Protein AF-A0A534Q3X8-F1 (afdb_monomer_lite)

Radius of gyration: 27.79 Å; chains: 1; bounding box: 67×91×65 Å

Structure (mmCIF, N/CA/C/O backbone):
data_AF-A0A534Q3X8-F1
#
_entry.id   AF-A0A534Q3X8-F1
#
loop_
_atom_site.group_PDB
_atom_site.id
_atom_site.type_symbol
_atom_site.label_atom_id
_atom_site.label_alt_id
_atom_site.label_comp_id
_atom_site.label_asym_id
_atom_site.label_entity_id
_atom_site.label_seq_id
_atom_site.pdbx_PDB_ins_code
_atom_site.Cartn_x
_atom_site.Cartn_y
_atom_site.Cartn_z
_atom_site.occupancy
_atom_site.B_iso_or_equiv
_atom_site.auth_seq_id
_atom_site.auth_comp_id
_atom_site.auth_asym_id
_atom_site.auth_atom_id
_atom_site.pdbx_PDB_model_num
ATOM 1 N N . MET A 1 1 ? -53.912 -74.582 11.951 1.00 34.44 1 MET A N 1
ATOM 2 C CA . MET A 1 1 ? -53.068 -75.741 12.321 1.00 34.44 1 MET A CA 1
ATOM 3 C C . MET A 1 1 ? -51.617 -75.301 12.161 1.00 34.44 1 MET A C 1
ATOM 5 O O . MET A 1 1 ? -51.350 -74.606 11.191 1.00 34.44 1 MET A O 1
ATOM 9 N N . PRO A 1 2 ? -50.758 -75.548 13.157 1.00 53.41 2 PRO A N 1
ATOM 10 C CA . PRO A 1 2 ? -50.438 -74.555 14.197 1.00 53.41 2 PRO A CA 1
ATOM 11 C C . PRO A 1 2 ? -48.903 -74.306 14.265 1.00 53.41 2 PRO A C 1
ATOM 13 O O . PRO A 1 2 ? -48.172 -74.924 13.507 1.00 53.41 2 PRO A O 1
ATOM 16 N N . GLN A 1 3 ? -48.316 -73.362 15.008 1.00 44.19 3 GLN A N 1
ATOM 17 C CA . GLN A 1 3 ? -48.180 -73.267 16.473 1.00 44.19 3 GLN A CA 1
ATOM 18 C C . GLN A 1 3 ? -47.405 -71.957 16.779 1.00 44.19 3 GLN A C 1
ATOM 20 O O . GLN A 1 3 ? -46.423 -71.671 16.105 1.00 44.19 3 GLN A O 1
ATOM 25 N N . THR A 1 4 ? -47.958 -70.997 17.531 1.00 41.94 4 THR A N 1
ATOM 26 C CA . THR A 1 4 ? -47.869 -70.786 19.000 1.00 41.94 4 THR A CA 1
ATOM 27 C C . THR A 1 4 ? -46.483 -70.417 19.543 1.00 41.94 4 THR A C 1
ATOM 29 O O . THR A 1 4 ? -45.554 -71.211 19.469 1.00 41.94 4 THR A O 1
ATOM 32 N N . GLY A 1 5 ? -46.405 -69.254 20.204 1.00 40.09 5 GLY A N 1
ATOM 33 C CA . GLY A 1 5 ? -45.311 -68.878 21.104 1.00 40.09 5 GLY A CA 1
ATOM 34 C C . GLY A 1 5 ? -45.341 -67.394 21.488 1.00 40.09 5 GLY A C 1
ATOM 35 O O . GLY A 1 5 ? -44.725 -66.574 20.820 1.00 40.09 5 GLY A O 1
ATOM 36 N N . ALA A 1 6 ? -46.066 -67.054 22.554 1.00 41.53 6 ALA A N 1
ATOM 37 C CA . ALA A 1 6 ? -45.999 -65.770 23.269 1.00 41.53 6 ALA A CA 1
ATOM 38 C C . ALA A 1 6 ? -45.383 -66.020 24.680 1.00 41.53 6 ALA A C 1
ATOM 40 O O . ALA A 1 6 ? -45.000 -67.155 24.956 1.00 41.53 6 ALA A O 1
ATOM 41 N N . PRO A 1 7 ? -45.398 -65.069 25.635 1.00 56.47 7 PRO A N 1
ATOM 42 C CA . PRO A 1 7 ? -44.514 -63.899 25.796 1.00 56.47 7 PRO A CA 1
ATOM 43 C C . PRO A 1 7 ? -43.874 -63.841 27.213 1.00 56.47 7 PRO A C 1
ATOM 45 O O . PRO A 1 7 ? -44.380 -64.494 28.108 1.00 56.47 7 PRO A O 1
ATOM 48 N N . HIS A 1 8 ? -42.857 -63.003 27.477 1.00 40.88 8 HIS A N 1
ATOM 49 C CA . HIS A 1 8 ? -42.485 -62.554 28.846 1.00 40.88 8 HIS A CA 1
ATOM 50 C C . HIS A 1 8 ? -41.681 -61.228 28.773 1.00 40.88 8 HIS A C 1
ATOM 52 O O . HIS A 1 8 ? -40.659 -61.179 28.099 1.00 40.88 8 HIS A O 1
ATOM 58 N N . SER A 1 9 ? -42.232 -60.069 29.187 1.00 39.72 9 SER A N 1
ATOM 59 C CA . SER A 1 9 ? -42.061 -59.378 30.500 1.00 39.72 9 SER A CA 1
ATOM 60 C C . SER A 1 9 ? -40.585 -59.205 30.910 1.00 39.72 9 SER A C 1
ATOM 62 O O . SER A 1 9 ? -39.923 -60.203 31.146 1.00 39.72 9 SER A O 1
ATOM 64 N N . GLY A 1 10 ? -39.976 -58.016 30.995 1.00 38.34 10 GLY A N 1
ATOM 65 C CA . GLY A 1 10 ? -40.318 -56.801 31.754 1.00 38.34 10 GLY A CA 1
ATOM 66 C C . GLY A 1 10 ? -39.062 -55.890 31.869 1.00 38.34 10 GLY A C 1
ATOM 67 O O . GLY A 1 10 ? -38.029 -56.228 31.294 1.00 38.34 10 GLY A O 1
ATOM 68 N N . PRO A 1 11 ? -39.125 -54.728 32.551 1.00 42.78 11 PRO A N 1
ATOM 69 C CA . PRO A 1 11 ? -38.310 -53.549 32.237 1.00 42.78 11 PRO A CA 1
ATOM 70 C C . PRO A 1 11 ? -36.999 -53.440 33.036 1.00 42.78 11 PRO A C 1
ATOM 72 O O . PRO A 1 11 ? -36.962 -53.700 34.235 1.00 42.78 11 PRO A O 1
ATOM 75 N N . GLY A 1 12 ? -35.939 -52.959 32.381 1.00 36.00 12 GLY A N 1
ATOM 76 C CA . GLY A 1 12 ? -34.666 -52.592 33.006 1.00 36.00 12 GLY A CA 1
ATOM 77 C C . GLY A 1 12 ? -34.363 -51.112 32.800 1.00 36.00 12 GLY A C 1
ATOM 78 O O . GLY A 1 12 ? -33.784 -50.725 31.790 1.00 36.00 12 GLY A O 1
ATOM 79 N N . SER A 1 13 ? -34.767 -50.287 33.764 1.00 38.44 13 SER A N 1
ATOM 80 C CA . SER A 1 13 ? -34.278 -48.919 33.932 1.00 38.44 13 SER A CA 1
ATOM 81 C C . SER A 1 13 ? -32.864 -48.964 34.508 1.00 38.44 13 SER A C 1
ATOM 83 O O . SER A 1 13 ? -32.668 -49.498 35.597 1.00 38.44 13 SER A O 1
ATOM 85 N N . SER A 1 14 ? -31.892 -48.359 33.829 1.00 40.28 14 SER A N 1
ATOM 86 C CA . SER A 1 14 ? -30.684 -47.863 34.489 1.00 40.28 14 SER A CA 1
ATOM 87 C C . SER A 1 14 ? -30.121 -46.675 33.722 1.00 40.28 14 SER A C 1
ATOM 89 O O . SER A 1 14 ? -29.563 -46.800 32.633 1.00 40.28 14 SER A O 1
ATOM 91 N N . ALA A 1 15 ? -30.323 -45.501 34.309 1.00 39.41 15 ALA A N 1
ATOM 92 C CA . ALA A 1 15 ? -29.642 -44.276 33.957 1.00 39.41 15 ALA A CA 1
ATOM 93 C C . ALA A 1 15 ? -28.165 -44.377 34.360 1.00 39.41 15 ALA A C 1
ATOM 95 O O . ALA A 1 15 ? -27.861 -44.653 35.519 1.00 39.41 15 ALA A O 1
ATOM 96 N N . ALA A 1 16 ? -27.249 -44.062 33.446 1.00 37.03 16 ALA A N 1
ATOM 97 C CA . ALA A 1 16 ? -25.877 -43.734 33.813 1.00 37.03 16 ALA A CA 1
ATOM 98 C C . ALA A 1 16 ? -25.224 -42.800 32.780 1.00 37.03 16 ALA A C 1
ATOM 100 O O . ALA A 1 16 ? -24.765 -43.226 31.729 1.00 37.03 16 ALA A O 1
ATOM 101 N N . ARG A 1 17 ? -25.193 -41.512 33.148 1.00 34.75 17 ARG A N 1
ATOM 102 C CA . ARG A 1 17 ? -24.059 -40.571 33.040 1.00 34.75 17 ARG A CA 1
ATOM 103 C C . ARG A 1 17 ? -23.327 -40.443 31.687 1.00 34.75 17 ARG A C 1
ATOM 105 O O . ARG A 1 17 ? -22.454 -41.232 31.357 1.00 34.75 17 ARG A O 1
ATOM 112 N N . SER A 1 18 ? -23.533 -39.301 31.021 1.00 39.53 18 SER A N 1
ATOM 113 C CA . SER A 1 18 ? -22.460 -38.570 30.305 1.00 39.53 18 SER A CA 1
ATOM 114 C C . SER A 1 18 ? -21.366 -38.150 31.313 1.00 39.53 18 SER A C 1
ATOM 116 O O . SER A 1 18 ? -21.733 -37.942 32.477 1.00 39.53 18 SER A O 1
ATOM 118 N N . PRO A 1 19 ? -20.062 -38.000 30.960 1.00 42.84 19 PRO A N 1
ATOM 119 C CA . PRO A 1 19 ? -19.543 -36.970 30.023 1.00 42.84 19 PRO A CA 1
ATOM 120 C C . PRO A 1 19 ? -18.190 -37.389 29.348 1.00 42.84 19 PRO A C 1
ATOM 122 O O . PRO A 1 19 ? -17.874 -38.575 29.365 1.00 42.84 19 PRO A O 1
ATOM 125 N N . PRO A 1 20 ? -17.296 -36.491 28.868 1.00 42.81 20 PRO A N 1
ATOM 126 C CA . PRO A 1 20 ? -17.453 -35.218 28.156 1.00 42.81 20 PRO A CA 1
ATOM 127 C C . PRO A 1 20 ? -16.790 -35.222 26.752 1.00 42.81 20 PRO A C 1
ATOM 129 O O . PRO A 1 20 ? -15.905 -36.012 26.450 1.00 42.81 20 PRO A O 1
ATOM 132 N N . GLY A 1 21 ? -17.194 -34.246 25.933 1.00 37.47 21 GLY A N 1
ATOM 133 C CA . GLY A 1 21 ? -16.372 -33.494 24.973 1.00 37.47 21 GLY A CA 1
ATOM 134 C C . GLY A 1 21 ? -15.238 -34.193 24.215 1.00 37.47 21 GLY A C 1
ATOM 135 O O . GLY A 1 21 ? -14.110 -34.256 24.690 1.00 37.47 21 GLY A O 1
ATOM 136 N N . SER A 1 22 ? -15.480 -34.487 22.937 1.00 34.06 22 SER A N 1
ATOM 137 C CA . SER A 1 22 ? -14.431 -34.417 21.919 1.00 34.06 22 SER A CA 1
ATOM 138 C C . SER A 1 22 ? -14.666 -33.176 21.060 1.00 34.06 22 SER A C 1
ATOM 140 O O . SER A 1 22 ? -15.214 -33.237 19.959 1.00 34.06 22 SER A O 1
ATOM 142 N N . THR A 1 23 ? -14.253 -32.021 21.576 1.00 37.38 23 THR A N 1
ATOM 143 C CA . THR A 1 23 ? -13.804 -30.920 20.727 1.00 37.38 23 THR A CA 1
ATOM 144 C C . THR A 1 23 ? -12.624 -31.451 19.923 1.00 37.38 23 THR A C 1
ATOM 146 O O . THR A 1 23 ? -11.483 -31.444 20.379 1.00 37.38 23 THR A O 1
ATOM 149 N N . THR A 1 24 ? -12.884 -31.958 18.718 1.00 37.75 24 THR A N 1
ATOM 150 C CA . THR A 1 24 ? -11.817 -32.135 17.738 1.00 37.75 24 THR A CA 1
ATOM 151 C C . THR A 1 24 ? -11.359 -30.739 17.365 1.00 37.75 24 THR A C 1
ATOM 153 O O . THR A 1 24 ? -11.971 -30.054 16.541 1.00 37.75 24 THR A O 1
ATOM 156 N N . SER A 1 25 ? -10.316 -30.305 18.067 1.00 36.59 25 SER A N 1
ATOM 157 C CA . SER A 1 25 ? -9.524 -29.143 17.736 1.00 36.59 25 SER A CA 1
ATOM 158 C C . SER A 1 25 ? -9.239 -29.201 16.242 1.00 36.59 25 SER A C 1
ATOM 160 O O . SER A 1 25 ? -8.703 -30.175 15.706 1.00 36.59 25 SER A O 1
ATOM 162 N N . ARG A 1 26 ? -9.665 -28.157 15.531 1.00 38.91 26 ARG A N 1
ATOM 163 C CA . ARG A 1 26 ? -9.202 -27.917 14.174 1.00 38.91 26 ARG A CA 1
ATOM 164 C C . ARG A 1 26 ? -7.714 -27.646 14.326 1.00 38.91 26 ARG A C 1
ATOM 166 O O . ARG A 1 26 ? -7.320 -26.543 14.684 1.00 38.91 26 ARG A O 1
ATOM 173 N N . SER A 1 27 ? -6.923 -28.706 14.179 1.00 39.84 27 SER A N 1
ATOM 174 C CA . SER A 1 27 ? -5.470 -28.670 14.214 1.00 39.84 27 SER A CA 1
ATOM 175 C C . SER A 1 27 ? -5.025 -27.524 13.314 1.00 39.84 27 SER A C 1
ATOM 177 O O . SER A 1 27 ? -5.229 -27.545 12.095 1.00 39.84 27 SER A O 1
ATOM 179 N N . SER A 1 28 ? -4.512 -26.475 13.949 1.00 43.34 28 SER A N 1
ATOM 180 C CA . SER A 1 28 ? -3.836 -25.370 13.303 1.00 43.34 28 SER A CA 1
ATOM 181 C C . SER A 1 28 ? -2.662 -25.976 12.550 1.00 43.34 28 SER A C 1
ATOM 183 O O . SER A 1 28 ? -1.635 -26.324 13.127 1.00 43.34 28 SER A O 1
ATOM 185 N N . LYS A 1 29 ? -2.828 -26.174 11.238 1.00 44.72 29 LYS A N 1
ATOM 186 C CA . LYS A 1 29 ? -1.702 -26.510 10.368 1.00 44.72 29 LYS A CA 1
ATOM 187 C C . LYS A 1 29 ? -0.659 -25.421 10.579 1.00 44.72 29 LYS A C 1
ATOM 189 O O . LYS A 1 29 ? -0.892 -24.271 10.210 1.00 44.72 29 LYS A O 1
ATOM 194 N N . ALA A 1 30 ? 0.448 -25.806 11.208 1.00 45.25 30 ALA A N 1
ATOM 195 C CA . ALA A 1 30 ? 1.566 -24.934 11.497 1.00 45.25 30 ALA A CA 1
ATOM 196 C C . ALA A 1 30 ? 1.940 -24.132 10.244 1.00 45.25 30 ALA A C 1
ATOM 198 O O . ALA A 1 30 ? 2.072 -24.666 9.136 1.00 45.25 30 ALA A O 1
ATOM 199 N N . CYS A 1 31 ? 2.044 -22.826 10.444 1.00 48.19 31 CYS A N 1
ATOM 200 C CA . CYS A 1 31 ? 2.367 -21.850 9.426 1.00 48.19 31 CYS A CA 1
ATOM 201 C C . CYS A 1 31 ? 3.726 -22.179 8.806 1.00 48.19 31 CYS A C 1
ATOM 203 O O . CYS A 1 31 ? 4.742 -22.161 9.492 1.00 48.19 31 CYS A O 1
ATOM 205 N N . ARG A 1 32 ? 3.763 -22.490 7.506 1.00 48.22 32 ARG A N 1
ATOM 206 C CA . ARG A 1 32 ? 5.011 -22.862 6.815 1.00 48.22 32 ARG A CA 1
ATOM 207 C C . ARG A 1 32 ? 5.966 -21.675 6.586 1.00 48.22 32 ARG A C 1
ATOM 209 O O . ARG A 1 32 ? 7.124 -21.899 6.261 1.00 48.22 32 ARG A O 1
ATOM 216 N N . SER A 1 33 ? 5.508 -20.427 6.761 1.00 50.12 33 SER A N 1
ATOM 217 C CA . SER A 1 33 ? 6.345 -19.219 6.902 1.00 50.12 33 SER A CA 1
ATOM 218 C C . SER A 1 33 ? 5.534 -18.037 7.462 1.00 50.12 33 SER A C 1
ATOM 220 O O . SER A 1 33 ? 4.327 -17.970 7.224 1.00 50.12 33 SER A O 1
ATOM 222 N N . ALA A 1 34 ? 6.191 -17.070 8.119 1.00 50.16 34 ALA A N 1
ATOM 223 C CA . ALA A 1 34 ? 5.565 -15.866 8.701 1.00 50.16 34 ALA A CA 1
ATOM 224 C C . ALA A 1 34 ? 4.687 -15.075 7.704 1.00 50.16 34 ALA A C 1
ATOM 226 O O . ALA A 1 34 ? 3.593 -14.627 8.027 1.00 50.16 34 ALA A O 1
ATOM 227 N N . ARG A 1 35 ? 5.093 -14.991 6.425 1.00 53.78 35 ARG A N 1
ATOM 228 C CA . ARG A 1 35 ? 4.297 -14.333 5.362 1.00 53.78 35 ARG A CA 1
ATOM 229 C C . ARG A 1 35 ? 2.935 -14.990 5.118 1.00 53.78 35 ARG A C 1
ATOM 231 O O . ARG A 1 35 ? 2.021 -14.347 4.615 1.00 53.78 35 ARG A O 1
ATOM 238 N N . THR A 1 36 ? 2.808 -16.271 5.447 1.00 60.22 36 THR A N 1
ATOM 239 C CA . THR A 1 36 ? 1.567 -17.033 5.268 1.00 60.22 36 THR A CA 1
ATOM 240 C C . THR A 1 36 ? 0.602 -16.793 6.432 1.00 60.22 36 THR A C 1
ATOM 242 O O . THR A 1 36 ? -0.605 -16.897 6.242 1.00 60.22 36 THR A O 1
ATOM 245 N N . CYS A 1 37 ? 1.103 -16.427 7.617 1.00 65.06 37 CYS A N 1
ATOM 246 C CA . CYS A 1 37 ? 0.285 -16.316 8.824 1.00 65.06 37 CYS A CA 1
ATOM 247 C C . CYS A 1 37 ? -0.620 -15.099 8.817 1.00 65.06 37 CYS A C 1
ATOM 249 O O . CYS A 1 37 ? -1.825 -15.249 9.004 1.00 65.06 37 CYS A O 1
ATOM 251 N N . SER A 1 38 ? -0.085 -13.924 8.502 1.00 78.12 38 SER A N 1
ATOM 252 C CA . SER A 1 38 ? -0.891 -12.701 8.473 1.00 78.12 38 SER A CA 1
ATOM 253 C C . SER A 1 38 ? -1.960 -12.748 7.378 1.00 78.12 38 SER A C 1
ATOM 255 O O . SER A 1 38 ? -3.094 -12.351 7.620 1.00 78.12 38 SER A O 1
ATOM 257 N N . ARG A 1 39 ? -1.652 -13.311 6.197 1.00 83.62 39 ARG A N 1
ATOM 258 C CA . ARG A 1 39 ? -2.658 -13.509 5.136 1.00 83.62 39 ARG A CA 1
ATOM 259 C C . ARG A 1 39 ? -3.752 -14.479 5.577 1.00 83.62 39 ARG A C 1
ATOM 261 O O . ARG A 1 39 ? -4.928 -14.155 5.459 1.00 83.62 39 ARG A O 1
ATOM 268 N N . ASN A 1 40 ? -3.370 -15.645 6.100 1.00 85.56 40 ASN A N 1
ATOM 269 C CA . ASN A 1 40 ? -4.334 -16.635 6.575 1.00 85.56 40 ASN A CA 1
ATOM 270 C C . ASN A 1 40 ? -5.203 -16.075 7.713 1.00 85.56 40 ASN A C 1
ATOM 272 O O . ASN A 1 40 ? -6.379 -16.412 7.799 1.00 85.56 40 ASN A O 1
ATOM 276 N N . TRP A 1 41 ? -4.643 -15.217 8.573 1.00 92.31 41 TRP A N 1
ATOM 277 C CA . TRP A 1 41 ? -5.406 -14.518 9.602 1.00 92.31 41 TRP A CA 1
ATOM 278 C C . TRP A 1 41 ? -6.447 -13.582 8.980 1.00 92.31 41 TRP A C 1
ATOM 280 O O . TRP A 1 41 ? -7.615 -13.664 9.356 1.00 92.31 41 TRP A O 1
ATOM 290 N N . CYS A 1 42 ? -6.065 -12.765 7.989 1.00 91.00 42 CYS A N 1
ATOM 291 C CA . CYS A 1 42 ? -7.008 -11.896 7.281 1.00 91.00 42 CYS A CA 1
ATOM 292 C C . CYS A 1 42 ? -8.133 -12.700 6.613 1.00 91.00 42 CYS A C 1
ATOM 294 O O . CYS A 1 42 ? -9.300 -12.353 6.760 1.00 91.00 42 CYS A O 1
ATOM 296 N N . GLU A 1 43 ? -7.799 -13.799 5.931 1.00 89.12 43 GLU A N 1
ATOM 297 C CA . GLU A 1 43 ? -8.785 -14.696 5.312 1.00 89.12 43 GLU A CA 1
ATOM 298 C C . GLU A 1 43 ? -9.749 -15.287 6.352 1.00 89.12 43 GLU A C 1
ATOM 300 O O . GLU A 1 43 ? -10.960 -15.271 6.148 1.00 89.12 43 GLU A O 1
ATOM 305 N N . ALA A 1 44 ? -9.231 -15.763 7.490 1.00 92.19 44 ALA A N 1
ATOM 306 C CA . ALA A 1 44 ? -10.039 -16.362 8.552 1.00 92.19 44 ALA A CA 1
ATOM 307 C C . ALA A 1 44 ? -11.016 -15.373 9.211 1.00 92.19 44 ALA A C 1
ATOM 309 O O . ALA A 1 44 ? -12.069 -15.796 9.683 1.00 92.19 44 ALA A O 1
ATOM 310 N N . HIS A 1 45 ? -10.688 -14.079 9.218 1.00 92.88 45 HIS A N 1
ATOM 311 C CA . HIS A 1 45 ? -11.508 -13.017 9.813 1.00 92.88 45 HIS A CA 1
ATOM 312 C C . HIS A 1 45 ? -12.231 -12.165 8.759 1.00 92.88 45 HIS A C 1
ATOM 314 O O . HIS A 1 45 ? -12.768 -11.111 9.079 1.00 92.88 45 HIS A O 1
ATOM 320 N N . SER A 1 46 ? -12.250 -12.600 7.492 1.00 91.88 46 SER A N 1
ATOM 321 C CA . SER A 1 46 ? -12.868 -11.865 6.376 1.00 91.88 46 SER A CA 1
ATOM 322 C C . SER A 1 46 ? -12.379 -10.415 6.227 1.00 91.88 46 SER A C 1
ATOM 324 O O . SER A 1 46 ? -13.110 -9.549 5.749 1.00 91.88 46 SER A O 1
ATOM 326 N N . VAL A 1 47 ? -11.126 -10.144 6.603 1.00 92.50 47 VAL A N 1
ATOM 327 C CA . VAL A 1 47 ? -10.488 -8.833 6.444 1.00 92.50 47 VAL A CA 1
ATOM 328 C C . VAL A 1 47 ? -9.948 -8.721 5.014 1.00 92.50 47 VAL A C 1
ATOM 330 O O . VAL A 1 47 ? -9.065 -9.501 4.637 1.00 92.50 47 VAL A O 1
ATOM 333 N N . PRO A 1 48 ? -10.423 -7.761 4.195 1.00 92.56 48 PRO A N 1
ATOM 334 C CA . PRO A 1 48 ? -9.911 -7.581 2.843 1.00 92.56 48 PRO A CA 1
ATOM 335 C C . PRO A 1 48 ? -8.411 -7.275 2.852 1.00 92.56 48 PRO A C 1
ATOM 337 O O . PRO A 1 48 ? -7.952 -6.335 3.498 1.00 92.56 48 PRO A O 1
ATOM 340 N N . PHE A 1 49 ? -7.647 -8.055 2.090 1.00 91.81 49 PHE A N 1
ATOM 341 C CA . PHE A 1 49 ? -6.198 -7.920 1.982 1.00 91.81 49 PHE A CA 1
ATOM 342 C C . PHE A 1 49 ? -5.779 -7.705 0.525 1.00 91.81 49 PHE A C 1
ATOM 344 O O . PHE A 1 49 ? -6.251 -8.393 -0.384 1.00 91.81 49 PHE A O 1
ATOM 351 N N . ARG A 1 50 ? -4.860 -6.759 0.300 1.00 94.69 50 ARG A N 1
ATOM 352 C CA . ARG A 1 50 ? -4.292 -6.463 -1.018 1.00 94.69 50 ARG A CA 1
ATOM 353 C C . ARG A 1 50 ? -2.834 -6.033 -0.904 1.00 94.69 50 ARG A C 1
ATOM 355 O O . ARG A 1 50 ? -2.493 -5.207 -0.064 1.00 94.69 50 ARG A O 1
ATOM 362 N N . ILE A 1 51 ? -1.997 -6.529 -1.811 1.00 96.81 51 ILE A N 1
ATOM 363 C CA . ILE A 1 51 ? -0.614 -6.071 -1.970 1.00 96.81 51 ILE A CA 1
ATOM 364 C C . ILE A 1 51 ? -0.577 -4.855 -2.896 1.00 96.81 51 ILE A C 1
ATOM 366 O O . ILE A 1 51 ? -1.058 -4.910 -4.024 1.00 96.81 51 ILE A O 1
ATOM 370 N N . LEU A 1 52 ? 0.040 -3.765 -2.451 1.00 97.69 52 LEU A N 1
ATOM 371 C CA . LEU A 1 52 ? 0.372 -2.631 -3.312 1.00 97.69 52 LEU A CA 1
ATOM 372 C C . LEU A 1 52 ? 1.874 -2.680 -3.596 1.00 97.69 52 LEU A C 1
ATOM 374 O O . LEU A 1 52 ? 2.667 -2.658 -2.658 1.00 97.69 52 LEU A O 1
ATOM 378 N N . SER A 1 53 ? 2.283 -2.763 -4.862 1.00 96.69 53 SER A N 1
ATOM 379 C CA . SER A 1 53 ? 3.694 -2.936 -5.237 1.00 96.69 53 SER A CA 1
ATOM 380 C C . SER A 1 53 ? 4.132 -1.966 -6.326 1.00 96.69 53 SER A C 1
ATOM 382 O O . SER A 1 53 ? 3.501 -1.890 -7.372 1.00 96.69 53 SER A O 1
ATOM 384 N N . ASP A 1 54 ? 5.262 -1.288 -6.132 1.00 95.31 54 ASP A N 1
ATOM 385 C CA . ASP A 1 54 ? 5.846 -0.437 -7.184 1.00 95.31 54 ASP A CA 1
ATOM 386 C C . ASP A 1 54 ? 6.570 -1.264 -8.259 1.00 95.31 54 ASP A C 1
ATOM 388 O O . ASP A 1 54 ? 7.033 -0.730 -9.266 1.00 95.31 54 ASP A O 1
ATOM 392 N N . GLY A 1 55 ? 6.670 -2.581 -8.053 1.00 95.44 55 GLY A N 1
ATOM 393 C CA . GLY A 1 55 ? 7.143 -3.521 -9.056 1.00 95.44 55 GLY A CA 1
ATOM 394 C C . GLY A 1 55 ? 6.100 -3.786 -10.142 1.00 95.44 55 GLY A C 1
ATOM 395 O O . GLY A 1 55 ? 5.109 -3.069 -10.287 1.00 95.44 55 GLY A O 1
ATOM 396 N N . PHE A 1 56 ? 6.328 -4.850 -10.906 1.00 97.50 56 PHE A N 1
ATOM 397 C CA . PHE A 1 56 ? 5.474 -5.230 -12.025 1.00 97.50 56 PHE A CA 1
ATOM 398 C C . PHE A 1 56 ? 4.600 -6.437 -11.694 1.00 97.50 56 PHE A C 1
ATOM 400 O O . PHE A 1 56 ? 5.039 -7.358 -11.003 1.00 97.50 56 PHE A O 1
ATOM 407 N N . ASP A 1 57 ? 3.394 -6.452 -12.249 1.00 97.38 57 ASP A N 1
ATOM 408 C CA . ASP A 1 57 ? 2.432 -7.553 -12.147 1.00 97.38 57 ASP A CA 1
ATOM 409 C C . ASP A 1 57 ? 3.032 -8.909 -12.528 1.00 97.38 57 ASP A C 1
ATOM 411 O O . ASP A 1 57 ? 2.860 -9.881 -11.798 1.00 97.38 57 ASP A O 1
ATOM 415 N N . TRP A 1 58 ? 3.863 -8.944 -13.572 1.00 95.50 58 TRP A N 1
ATOM 416 C CA . TRP A 1 58 ? 4.597 -10.142 -13.983 1.00 95.50 58 TRP A CA 1
ATOM 417 C C . TRP A 1 58 ? 5.361 -10.811 -12.823 1.00 95.50 58 TRP A C 1
ATOM 419 O O . TRP A 1 58 ? 5.333 -12.036 -12.684 1.00 95.50 58 TRP A O 1
ATOM 429 N N . ASN A 1 59 ? 5.995 -10.025 -11.940 1.00 95.69 59 ASN A N 1
ATOM 430 C CA . ASN A 1 59 ? 6.705 -10.560 -10.772 1.00 95.69 59 ASN A CA 1
ATOM 431 C C . ASN A 1 59 ? 5.730 -11.168 -9.754 1.00 95.69 59 ASN A C 1
ATOM 433 O O . ASN A 1 59 ? 6.009 -12.217 -9.177 1.00 95.69 59 ASN A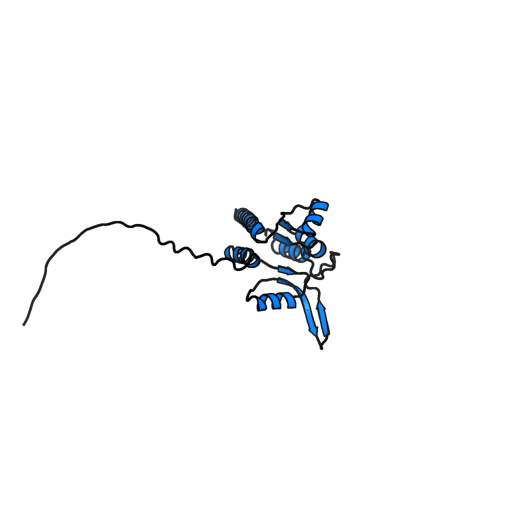 O 1
ATOM 437 N N . LEU A 1 60 ? 4.595 -10.508 -9.518 1.00 96.56 60 LEU A N 1
ATOM 438 C CA . LEU A 1 60 ? 3.592 -10.933 -8.541 1.00 96.56 60 LEU A CA 1
ATOM 439 C C . LEU A 1 60 ? 2.870 -12.201 -9.006 1.00 96.56 60 LEU A C 1
ATOM 441 O O . LEU A 1 60 ? 2.715 -13.136 -8.223 1.00 96.56 60 LEU A O 1
ATOM 445 N N . ASP A 1 61 ? 2.515 -12.281 -10.286 1.00 96.50 61 ASP A N 1
ATOM 446 C CA . ASP A 1 61 ? 1.929 -13.476 -10.898 1.00 96.50 61 ASP A CA 1
ATOM 447 C C . ASP A 1 61 ? 2.901 -14.658 -10.853 1.00 96.50 61 ASP A C 1
ATOM 449 O O . ASP A 1 61 ? 2.523 -15.790 -10.520 1.00 96.50 61 ASP A O 1
ATOM 453 N N . ARG A 1 62 ? 4.190 -14.398 -11.111 1.00 95.62 62 ARG A N 1
ATOM 454 C CA . ARG A 1 62 ? 5.230 -15.419 -10.991 1.00 95.62 62 ARG A CA 1
ATOM 455 C C . ARG A 1 62 ? 5.390 -15.895 -9.548 1.00 95.62 62 ARG A C 1
ATOM 457 O O . ARG A 1 62 ? 5.483 -17.102 -9.333 1.00 95.62 62 ARG A O 1
ATOM 464 N N . LEU A 1 63 ? 5.387 -14.990 -8.566 1.00 95.19 63 LEU A N 1
ATOM 465 C CA . LEU A 1 63 ? 5.454 -15.341 -7.143 1.00 95.19 63 LEU A CA 1
ATOM 466 C C . LEU A 1 63 ? 4.247 -16.174 -6.700 1.00 95.19 63 LEU A C 1
ATOM 468 O O . LEU A 1 63 ? 4.434 -17.170 -6.002 1.00 95.19 63 LEU A O 1
ATOM 472 N N . GLN A 1 64 ? 3.036 -15.812 -7.126 1.00 94.75 64 GLN A N 1
ATOM 473 C CA . GLN A 1 64 ? 1.825 -16.596 -6.869 1.00 94.75 64 GLN A CA 1
ATOM 474 C C . GLN A 1 64 ? 1.957 -18.018 -7.425 1.00 94.75 64 GLN A C 1
ATOM 476 O O . GLN A 1 64 ? 1.783 -18.989 -6.688 1.00 94.75 64 GLN A O 1
ATOM 481 N N . SER A 1 65 ? 2.377 -18.138 -8.689 1.00 96.44 65 SER A N 1
ATOM 482 C CA . SER A 1 65 ? 2.550 -19.425 -9.375 1.00 96.44 65 SER A CA 1
ATOM 483 C C . SER A 1 65 ? 3.607 -20.311 -8.712 1.00 96.44 65 SER A C 1
ATOM 485 O O . SER A 1 65 ? 3.372 -21.494 -8.490 1.00 96.44 65 SER A O 1
ATOM 487 N N . LEU A 1 66 ? 4.769 -19.744 -8.366 1.00 95.94 66 LEU A N 1
ATOM 488 C CA . LEU A 1 66 ? 5.875 -20.482 -7.746 1.00 95.94 66 LEU A CA 1
ATOM 489 C C . LEU A 1 66 ? 5.529 -21.022 -6.357 1.00 95.94 66 LEU A C 1
ATOM 491 O O . LEU A 1 66 ? 6.060 -22.052 -5.955 1.00 95.94 66 LEU A O 1
ATOM 495 N N . ASN A 1 67 ? 4.670 -20.318 -5.619 1.00 92.69 67 ASN A N 1
ATOM 496 C CA . ASN A 1 67 ? 4.344 -20.661 -4.237 1.00 92.69 67 ASN A CA 1
ATOM 497 C C . ASN A 1 67 ? 2.970 -21.336 -4.091 1.00 92.69 67 ASN A C 1
ATOM 499 O O . ASN A 1 67 ? 2.614 -21.723 -2.979 1.00 92.69 67 ASN A O 1
ATOM 503 N N . GLY A 1 68 ? 2.192 -21.467 -5.173 1.00 92.88 68 GLY A N 1
ATOM 504 C CA . GLY A 1 68 ? 0.833 -22.014 -5.127 1.00 92.88 68 GLY A CA 1
ATOM 505 C C . GLY A 1 68 ? -0.102 -21.195 -4.232 1.00 92.88 68 GLY A C 1
ATOM 506 O O . GLY A 1 68 ? -0.898 -21.761 -3.485 1.00 92.88 68 GLY A O 1
ATOM 507 N N . ILE A 1 69 ? 0.044 -19.868 -4.249 1.00 88.62 69 ILE A N 1
ATOM 508 C CA . ILE A 1 69 ? -0.754 -18.944 -3.437 1.00 88.62 69 ILE A CA 1
ATOM 509 C C . ILE A 1 69 ? -1.474 -17.928 -4.310 1.00 88.62 69 ILE A C 1
ATOM 511 O O . ILE A 1 69 ? -0.977 -17.564 -5.370 1.00 88.62 69 ILE A O 1
ATOM 515 N N . HIS A 1 70 ? -2.588 -17.403 -3.803 1.00 90.44 70 HIS A N 1
ATOM 516 C CA . HIS A 1 70 ? -3.322 -16.314 -4.435 1.00 90.44 70 HIS A CA 1
ATOM 517 C C . HIS A 1 70 ? -3.463 -15.121 -3.490 1.00 90.44 70 HIS A C 1
ATOM 519 O O . HIS A 1 70 ? -3.617 -15.295 -2.280 1.00 90.44 70 HIS A O 1
ATOM 525 N N . PHE A 1 71 ? -3.379 -13.910 -4.036 1.00 92.56 71 PHE A N 1
ATOM 526 C CA . PHE A 1 71 ? -3.655 -12.665 -3.325 1.00 92.56 71 PHE A CA 1
ATOM 527 C C . PHE A 1 71 ? -4.044 -11.556 -4.307 1.00 92.56 71 PHE A C 1
ATOM 529 O O . PHE A 1 71 ? -3.550 -11.493 -5.432 1.00 92.56 71 PHE A O 1
ATOM 536 N N . ALA A 1 72 ? -4.907 -10.637 -3.872 1.00 95.44 72 ALA A N 1
ATOM 537 C CA . ALA A 1 72 ? -5.205 -9.442 -4.652 1.00 95.44 72 ALA A CA 1
ATOM 538 C C . ALA A 1 72 ? -3.999 -8.492 -4.650 1.00 95.44 72 ALA A C 1
ATOM 540 O O . ALA A 1 72 ? -3.338 -8.327 -3.620 1.00 95.44 72 ALA A O 1
ATOM 541 N N . TYR A 1 73 ? -3.742 -7.811 -5.768 1.00 97.44 73 TYR A N 1
ATOM 542 C CA . TYR A 1 73 ? -2.693 -6.797 -5.833 1.00 97.44 73 TYR A CA 1
ATOM 543 C C . TYR A 1 73 ? -3.043 -5.606 -6.736 1.00 97.44 73 TYR A C 1
ATOM 545 O O . TYR A 1 73 ? -3.958 -5.659 -7.555 1.00 97.44 73 TYR A O 1
ATOM 553 N N . THR A 1 74 ? -2.295 -4.518 -6.571 1.00 97.56 74 THR A N 1
ATOM 554 C CA . THR A 1 74 ? -2.196 -3.403 -7.520 1.00 97.56 74 THR A CA 1
ATOM 555 C C . THR A 1 74 ? -0.719 -3.076 -7.700 1.00 97.56 74 THR A C 1
ATOM 557 O O . THR A 1 74 ? 0.012 -2.932 -6.719 1.00 97.56 74 THR A O 1
ATOM 560 N N . SER A 1 75 ? -0.268 -2.995 -8.947 1.00 98.06 75 SER A N 1
ATOM 561 C CA . SER A 1 75 ? 1.137 -2.772 -9.282 1.00 98.06 75 SER A CA 1
ATOM 562 C C . SER A 1 75 ? 1.284 -2.054 -10.612 1.00 98.06 75 SER A C 1
ATOM 564 O O . SER A 1 75 ? 0.299 -1.868 -11.319 1.00 98.06 75 SER A O 1
ATOM 566 N N . ASN A 1 76 ? 2.513 -1.702 -10.987 1.00 98.12 76 ASN A N 1
ATOM 567 C CA . ASN A 1 76 ? 2.793 -1.348 -12.374 1.00 98.12 76 ASN A CA 1
ATOM 568 C C . ASN A 1 76 ? 2.636 -2.572 -13.285 1.00 98.12 76 ASN A C 1
ATOM 570 O O . ASN A 1 76 ? 2.632 -3.721 -12.829 1.00 98.12 76 ASN A O 1
ATOM 574 N N . HIS A 1 77 ? 2.526 -2.322 -14.585 1.00 97.56 77 HIS A N 1
ATOM 575 C CA . HIS A 1 77 ? 2.316 -3.364 -15.583 1.00 97.56 77 HIS A CA 1
ATOM 576 C C . HIS A 1 77 ? 3.531 -3.511 -16.486 1.00 97.56 77 HIS A C 1
ATOM 578 O O . HIS A 1 77 ? 4.062 -2.512 -16.978 1.00 97.56 77 HIS A O 1
ATOM 584 N N . LEU A 1 78 ? 3.933 -4.756 -16.737 1.00 96.62 78 LEU A N 1
ATOM 585 C CA . LEU A 1 78 ? 4.986 -5.098 -17.689 1.00 96.62 78 LEU A CA 1
ATOM 586 C C . LEU A 1 78 ? 4.437 -6.048 -18.756 1.00 96.62 78 LEU A C 1
ATOM 588 O O . LEU A 1 78 ? 3.901 -7.111 -18.444 1.00 96.62 78 LEU A O 1
ATOM 592 N N . ARG A 1 79 ? 4.554 -5.673 -20.029 1.00 93.62 79 ARG A N 1
ATOM 593 C CA . ARG A 1 79 ? 4.108 -6.486 -21.171 1.00 93.62 79 ARG A CA 1
ATOM 594 C C . ARG A 1 79 ? 5.211 -6.606 -22.211 1.00 93.62 79 ARG A C 1
ATOM 596 O O . ARG A 1 79 ? 6.047 -5.713 -22.339 1.00 93.62 79 ARG A O 1
ATOM 603 N N . VAL A 1 80 ? 5.187 -7.698 -22.969 1.00 94.06 80 VAL A N 1
ATOM 604 C CA . VAL A 1 80 ? 5.989 -7.845 -24.186 1.00 94.06 80 VAL A CA 1
ATOM 605 C C . VAL A 1 80 ? 5.075 -7.568 -25.373 1.00 94.06 80 VAL A C 1
ATOM 607 O O . VAL A 1 80 ? 4.135 -8.315 -25.622 1.00 94.06 80 VAL A O 1
ATOM 610 N N . GLU A 1 81 ? 5.347 -6.490 -26.099 1.00 94.81 81 GLU A N 1
ATOM 611 C CA . GLU A 1 81 ? 4.617 -6.091 -27.304 1.00 94.81 81 GLU A CA 1
ATOM 612 C C . GLU A 1 81 ? 5.617 -6.035 -28.468 1.00 94.81 81 GLU A C 1
ATOM 614 O O . GLU A 1 81 ? 6.600 -5.293 -28.409 1.00 94.81 81 GLU A O 1
ATOM 619 N N . HIS A 1 82 ? 5.396 -6.823 -29.526 1.00 95.06 82 HIS A N 1
ATOM 620 C CA . HIS A 1 82 ? 6.283 -6.891 -30.704 1.00 95.06 82 HIS A CA 1
ATOM 621 C C . HIS A 1 82 ? 7.762 -7.156 -30.352 1.00 95.06 82 HIS A C 1
ATOM 623 O O . HIS A 1 82 ? 8.668 -6.488 -30.851 1.00 95.06 82 HIS A O 1
ATOM 629 N N . GLY A 1 83 ? 8.008 -8.087 -29.424 1.00 94.81 83 GLY A N 1
ATOM 630 C CA . GLY A 1 83 ? 9.358 -8.422 -28.954 1.00 94.81 83 GLY A CA 1
ATOM 631 C C . GLY A 1 83 ? 10.026 -7.343 -28.092 1.00 94.81 83 GLY A C 1
ATOM 632 O O . GLY A 1 83 ? 11.202 -7.475 -27.764 1.00 94.81 83 GLY A O 1
ATOM 633 N N . LYS A 1 84 ? 9.307 -6.279 -27.709 1.00 95.94 84 LYS A N 1
ATOM 634 C CA . LYS A 1 84 ? 9.820 -5.195 -26.861 1.00 95.94 84 LYS A CA 1
ATOM 635 C C . LYS A 1 84 ? 9.086 -5.148 -25.531 1.00 95.94 84 LYS A C 1
ATOM 637 O O . LYS A 1 84 ? 7.865 -5.277 -25.473 1.00 95.94 84 LYS A O 1
ATOM 642 N N . TRP A 1 85 ? 9.833 -4.890 -24.464 1.00 94.69 85 TRP A N 1
ATOM 643 C CA . TRP A 1 85 ? 9.259 -4.634 -23.150 1.00 94.69 85 TRP A CA 1
ATOM 644 C C . TRP A 1 85 ? 8.566 -3.271 -23.115 1.00 94.69 85 TRP A C 1
ATOM 646 O O . TRP A 1 85 ? 9.111 -2.259 -23.566 1.00 94.69 85 TRP A O 1
ATOM 656 N N . ARG A 1 86 ? 7.355 -3.252 -22.562 1.00 96.19 86 ARG A N 1
ATOM 657 C CA . ARG A 1 86 ? 6.533 -2.064 -22.343 1.00 96.19 86 ARG A CA 1
ATOM 658 C C . ARG A 1 86 ? 6.111 -2.001 -20.888 1.00 96.19 86 ARG A C 1
ATOM 660 O O . ARG A 1 86 ? 5.552 -2.961 -20.362 1.00 96.19 86 ARG A O 1
ATOM 667 N N . ILE A 1 87 ? 6.368 -0.854 -20.269 1.00 96.06 87 ILE A N 1
ATOM 668 C CA . ILE A 1 87 ? 5.930 -0.540 -18.912 1.00 96.06 87 ILE A CA 1
ATOM 669 C C . ILE A 1 87 ? 4.727 0.395 -18.966 1.00 96.06 87 ILE A C 1
ATOM 671 O O . ILE A 1 87 ? 4.670 1.288 -19.814 1.00 96.06 87 ILE A O 1
ATOM 675 N N . ARG A 1 88 ? 3.767 0.200 -18.063 1.00 96.50 88 ARG A N 1
ATOM 676 C CA . ARG A 1 88 ? 2.656 1.134 -17.851 1.00 96.50 88 ARG A CA 1
ATOM 677 C C . ARG A 1 88 ? 2.447 1.361 -16.359 1.00 96.50 88 ARG A C 1
ATOM 679 O O . ARG A 1 88 ? 2.534 0.423 -15.567 1.00 96.50 88 ARG A O 1
ATOM 686 N N . ALA A 1 89 ? 2.168 2.611 -16.004 1.00 96.44 89 ALA A N 1
ATOM 687 C CA . ALA A 1 89 ? 1.787 3.005 -14.655 1.00 96.44 89 ALA A CA 1
ATOM 688 C C . ALA A 1 89 ? 0.468 2.320 -14.263 1.00 96.44 89 ALA A C 1
ATOM 690 O O . ALA A 1 89 ? -0.472 2.310 -15.058 1.00 96.44 89 ALA A O 1
ATOM 691 N N . GLY A 1 90 ? 0.413 1.735 -13.066 1.00 95.62 90 GLY A N 1
ATOM 692 C CA . GLY A 1 90 ? -0.763 0.985 -12.606 1.00 95.62 90 GLY A CA 1
ATOM 693 C C . GLY A 1 90 ? -1.818 1.836 -11.907 1.00 95.62 90 GLY A C 1
ATOM 694 O O . GLY A 1 90 ? -3.014 1.651 -12.103 1.00 95.62 90 GLY A O 1
ATOM 695 N N . ALA A 1 91 ? -1.373 2.784 -11.086 1.00 95.00 91 ALA A N 1
ATOM 696 C CA . ALA A 1 91 ? -2.250 3.699 -10.357 1.00 95.00 91 ALA A CA 1
ATOM 697 C C . ALA A 1 91 ? -1.517 5.025 -10.119 1.00 95.00 91 ALA A C 1
ATOM 699 O O . ALA A 1 91 ? -1.183 5.354 -8.974 1.00 95.00 91 ALA A O 1
ATOM 700 N N . PRO A 1 92 ? -1.174 5.762 -11.190 1.00 94.38 92 PRO A N 1
ATOM 701 C CA . PRO A 1 92 ? -0.449 7.011 -11.050 1.00 94.38 92 PRO A CA 1
ATOM 702 C C . PRO A 1 92 ? -1.296 8.028 -10.289 1.00 94.38 92 PRO A C 1
ATOM 704 O O . PRO A 1 92 ? -2.525 7.966 -10.281 1.00 94.38 92 PRO A O 1
ATOM 707 N N . ASP A 1 93 ? -0.620 8.984 -9.672 1.00 94.19 93 ASP A N 1
ATOM 708 C CA . ASP A 1 93 ? -1.257 10.154 -9.088 1.00 94.19 93 ASP A CA 1
ATOM 709 C C . ASP A 1 93 ? -0.546 11.398 -9.614 1.00 94.19 93 ASP A C 1
ATOM 711 O O . ASP A 1 93 ? 0.604 11.630 -9.236 1.00 94.19 93 ASP A O 1
ATOM 715 N N . PRO A 1 94 ? -1.191 12.187 -10.490 1.00 90.44 94 PRO A N 1
ATOM 716 C CA . PRO A 1 94 ? -0.559 13.354 -11.095 1.00 90.44 94 PRO A CA 1
ATOM 717 C C . PRO A 1 94 ? -0.272 14.461 -10.072 1.00 90.44 94 PRO A C 1
ATOM 719 O O . PRO A 1 94 ? 0.545 15.337 -10.334 1.00 90.44 94 PRO A O 1
ATOM 722 N N . THR A 1 95 ? -0.920 14.418 -8.905 1.00 91.62 95 THR A N 1
ATOM 723 C CA . THR A 1 95 ? -0.718 15.379 -7.812 1.00 91.62 95 THR A CA 1
ATOM 724 C C . THR A 1 95 ? 0.389 14.944 -6.850 1.00 91.62 95 THR A C 1
ATOM 726 O O . THR A 1 95 ? 0.793 15.710 -5.976 1.00 91.62 95 THR A O 1
ATOM 729 N N . CYS A 1 96 ? 0.913 13.723 -7.006 1.00 89.25 96 CYS A N 1
ATOM 730 C CA . CYS A 1 96 ? 1.921 13.150 -6.128 1.00 89.25 96 CYS A CA 1
ATOM 731 C C . CYS A 1 96 ? 3.254 12.934 -6.857 1.00 89.25 96 CYS A C 1
ATOM 733 O O . CYS A 1 96 ? 3.372 12.111 -7.761 1.00 89.25 96 CYS A O 1
ATOM 735 N N . GLY A 1 97 ? 4.306 13.601 -6.384 1.00 87.88 97 GLY A N 1
ATOM 736 C CA . GLY A 1 97 ? 5.664 13.498 -6.929 1.00 87.88 97 GLY A CA 1
ATOM 737 C C . GLY A 1 97 ? 6.455 12.247 -6.517 1.00 87.88 97 GLY A C 1
ATOM 738 O O . GLY A 1 97 ? 7.680 12.287 -6.550 1.00 87.88 97 GLY A O 1
ATOM 739 N N . CYS A 1 98 ? 5.810 11.153 -6.089 1.00 90.94 98 CYS A N 1
ATOM 740 C CA . CYS A 1 98 ? 6.524 9.950 -5.625 1.00 90.94 98 CYS A CA 1
ATOM 741 C C . CYS A 1 98 ? 7.255 9.191 -6.748 1.00 90.94 98 CYS A C 1
ATOM 743 O O . CYS A 1 98 ? 8.192 8.447 -6.472 1.00 90.94 98 CYS A O 1
ATOM 745 N N . GLY A 1 99 ? 6.838 9.373 -8.007 1.00 90.62 99 GLY A N 1
ATOM 746 C CA . GLY A 1 99 ? 7.521 8.817 -9.180 1.00 90.62 99 GLY A CA 1
ATOM 747 C C . GLY A 1 99 ? 7.428 7.294 -9.338 1.00 90.62 99 GLY A C 1
ATOM 748 O O . GLY A 1 99 ? 8.127 6.734 -10.175 1.00 90.62 99 GLY A O 1
ATOM 749 N N . THR A 1 100 ? 6.574 6.605 -8.575 1.00 92.81 100 THR A N 1
ATOM 750 C CA . THR A 1 100 ? 6.529 5.131 -8.557 1.00 92.81 100 THR A CA 1
ATOM 751 C C . THR A 1 100 ? 5.669 4.513 -9.661 1.00 92.81 100 THR A C 1
ATOM 753 O O . THR A 1 100 ? 5.659 3.296 -9.807 1.00 92.81 100 THR A O 1
ATOM 756 N N . GLY A 1 101 ? 4.880 5.300 -10.404 1.00 93.75 101 GLY A N 1
ATOM 757 C CA . GLY A 1 101 ? 3.887 4.803 -11.378 1.00 93.75 101 GLY A CA 1
ATOM 758 C C . GLY A 1 101 ? 2.647 4.132 -10.752 1.00 93.75 101 GLY A C 1
ATOM 759 O O . GLY A 1 101 ? 1.581 4.093 -11.365 1.00 93.75 101 GLY A O 1
ATOM 760 N N . MET A 1 102 ? 2.745 3.677 -9.503 1.00 95.62 102 MET A N 1
ATOM 761 C CA . MET A 1 102 ? 1.653 3.168 -8.677 1.00 95.62 102 MET A CA 1
ATOM 762 C C . MET A 1 102 ? 1.730 3.877 -7.322 1.00 95.62 102 MET A C 1
ATOM 764 O O . MET A 1 102 ? 2.493 3.502 -6.434 1.00 95.62 102 MET A O 1
ATOM 768 N N . CYS A 1 103 ? 0.989 4.973 -7.172 1.00 97.19 103 CYS A N 1
ATOM 769 C CA . CYS A 1 103 ? 0.976 5.736 -5.931 1.00 97.19 103 CYS A CA 1
ATOM 770 C C . CYS A 1 103 ? 0.086 5.018 -4.911 1.00 97.19 103 CYS A C 1
ATOM 772 O O . CYS A 1 103 ? -1.143 5.079 -4.990 1.00 97.19 103 CYS A O 1
ATOM 774 N N . LYS A 1 104 ? 0.697 4.380 -3.905 1.00 97.69 104 LYS A N 1
ATOM 775 C CA . LYS A 1 104 ? -0.046 3.681 -2.839 1.00 97.69 104 LYS A CA 1
ATOM 776 C C . LYS A 1 104 ? -1.038 4.596 -2.121 1.00 97.69 104 LYS A C 1
ATOM 778 O O . LYS A 1 104 ? -2.152 4.179 -1.820 1.00 97.69 104 LYS A O 1
ATOM 783 N N . GLY A 1 105 ? -0.668 5.862 -1.917 1.00 97.50 105 GLY A N 1
ATOM 784 C CA . GLY A 1 105 ? -1.557 6.859 -1.319 1.00 97.50 105 GLY A CA 1
ATOM 785 C C . GLY A 1 105 ? -2.809 7.128 -2.155 1.00 97.50 105 GLY A C 1
ATOM 786 O O . GLY A 1 105 ? -3.892 7.281 -1.598 1.00 97.50 105 GLY A O 1
ATOM 787 N N . ASN A 1 106 ? -2.691 7.134 -3.485 1.00 97.00 106 ASN A N 1
ATOM 788 C CA . ASN A 1 106 ? -3.835 7.310 -4.379 1.00 97.00 106 ASN A CA 1
ATOM 789 C C . ASN A 1 106 ? -4.787 6.115 -4.331 1.00 97.00 106 ASN A C 1
ATOM 791 O O . ASN A 1 106 ? -6.002 6.293 -4.261 1.00 97.00 106 ASN A O 1
ATOM 795 N N . VAL A 1 107 ? -4.236 4.899 -4.279 1.00 97.25 107 VAL A N 1
ATOM 796 C CA . VAL A 1 107 ? -5.043 3.688 -4.094 1.00 97.25 107 VAL A CA 1
ATOM 797 C C . VAL A 1 107 ? -5.829 3.763 -2.782 1.00 97.25 107 VAL A C 1
ATOM 799 O O . VAL A 1 107 ? -7.041 3.555 -2.789 1.00 97.25 107 VAL A O 1
ATOM 802 N N . LEU A 1 108 ? -5.180 4.123 -1.669 1.00 97.50 108 LEU A N 1
ATOM 803 C CA . LEU A 1 108 ? -5.849 4.239 -0.367 1.00 97.50 108 LEU A CA 1
ATOM 804 C C . LEU A 1 108 ? -6.914 5.344 -0.345 1.00 97.50 108 LEU A C 1
ATOM 806 O O . LEU A 1 108 ? -8.021 5.107 0.133 1.00 97.50 108 LEU A O 1
ATOM 810 N N . ARG A 1 109 ? -6.634 6.525 -0.911 1.00 96.25 109 ARG A N 1
ATOM 811 C CA . ARG A 1 109 ? -7.628 7.608 -1.024 1.00 96.25 109 ARG A CA 1
ATOM 812 C C . ARG A 1 109 ? -8.832 7.209 -1.873 1.00 96.25 109 ARG A C 1
ATOM 814 O O . ARG A 1 109 ? -9.960 7.522 -1.506 1.00 96.25 109 ARG A O 1
ATOM 821 N N . THR A 1 110 ? -8.609 6.483 -2.968 1.00 95.94 110 THR A N 1
ATOM 822 C CA . THR A 1 110 ? -9.692 5.960 -3.814 1.00 95.94 110 THR A CA 1
ATOM 823 C C . THR A 1 110 ? -10.564 4.972 -3.037 1.00 95.94 110 THR A C 1
ATOM 825 O O . THR A 1 110 ? -11.790 5.063 -3.081 1.00 95.94 110 THR A O 1
ATOM 828 N N . LEU A 1 111 ? -9.948 4.070 -2.261 1.00 95.31 111 LEU A N 1
ATOM 829 C CA . LEU A 1 111 ? -10.676 3.146 -1.385 1.00 95.31 111 LEU A CA 1
ATOM 830 C C . LEU A 1 111 ? -11.479 3.891 -0.311 1.00 95.31 111 LEU A C 1
ATOM 832 O O . LEU A 1 111 ? -12.652 3.589 -0.114 1.00 95.31 111 LEU A O 1
ATOM 836 N N . ARG A 1 112 ? -10.887 4.904 0.335 1.00 96.06 112 ARG A N 1
ATOM 837 C CA . ARG A 1 112 ? -11.579 5.761 1.308 1.00 96.06 112 ARG A CA 1
ATOM 838 C C . ARG A 1 112 ? -12.790 6.453 0.692 1.00 96.06 112 ARG A C 1
ATOM 840 O O . ARG A 1 112 ? -13.845 6.475 1.312 1.00 96.06 112 ARG A O 1
ATOM 847 N N . ALA A 1 113 ? -12.654 7.013 -0.509 1.00 96.56 113 ALA A N 1
ATOM 848 C CA . ALA A 1 113 ? -13.755 7.693 -1.186 1.00 96.56 113 ALA A CA 1
ATOM 849 C C . ALA A 1 113 ? -14.920 6.733 -1.484 1.00 96.56 113 ALA A C 1
ATOM 851 O O . ALA A 1 113 ? -16.079 7.093 -1.298 1.00 96.56 113 ALA A O 1
ATOM 852 N N . ALA A 1 114 ? -14.613 5.496 -1.886 1.00 96.38 114 ALA A N 1
ATOM 853 C CA . ALA A 1 114 ? -15.614 4.461 -2.133 1.00 96.38 114 ALA A CA 1
ATOM 854 C C . ALA A 1 114 ? -16.209 3.865 -0.843 1.00 96.38 114 ALA A C 1
ATOM 856 O O . ALA A 1 114 ? -17.319 3.334 -0.857 1.00 96.38 114 ALA A O 1
ATOM 857 N N . SER A 1 115 ? -15.485 3.904 0.278 1.00 94.31 115 SER A N 1
ATOM 858 C CA . SER A 1 115 ? -15.932 3.357 1.564 1.00 94.31 115 SER A CA 1
ATOM 859 C C . SER A 1 115 ? -15.444 4.219 2.738 1.00 94.31 115 SER A C 1
ATOM 861 O O . SER A 1 115 ? -14.490 3.857 3.431 1.00 94.31 115 SER A O 1
ATOM 863 N N . PRO A 1 116 ? -16.112 5.360 3.012 1.00 93.75 116 PRO A N 1
ATOM 864 C CA . PRO A 1 116 ? -15.619 6.366 3.959 1.00 93.75 116 PRO A CA 1
ATOM 865 C C . PRO A 1 116 ? -15.412 5.867 5.389 1.00 93.75 116 PRO A C 1
AT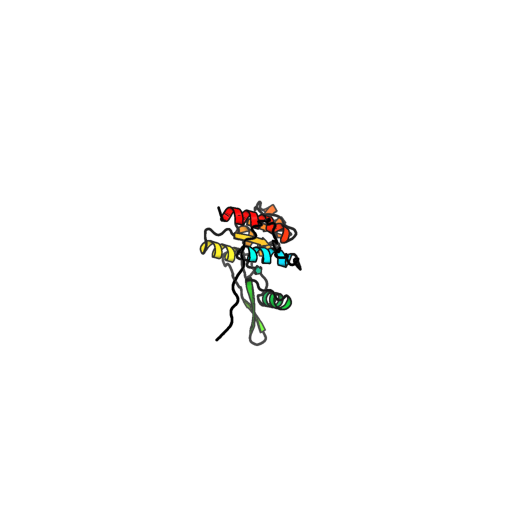OM 867 O O . PRO A 1 116 ? -14.548 6.380 6.095 1.00 93.75 116 PRO A O 1
ATOM 870 N N . ARG A 1 117 ? -16.177 4.852 5.811 1.00 92.06 117 ARG A N 1
ATOM 871 C CA . ARG A 1 117 ? -16.138 4.286 7.170 1.00 92.06 117 ARG A CA 1
ATOM 872 C C . ARG A 1 117 ? -15.137 3.139 7.348 1.00 92.06 117 ARG A C 1
ATOM 874 O O . ARG A 1 117 ? -14.987 2.650 8.459 1.00 92.06 117 ARG A O 1
ATOM 881 N N . THR A 1 118 ? -14.474 2.680 6.288 1.00 91.81 118 THR A N 1
ATOM 882 C CA . THR A 1 118 ? -13.550 1.539 6.373 1.00 91.81 118 THR A CA 1
ATOM 883 C C . THR A 1 118 ? -12.248 1.939 7.054 1.00 91.81 118 THR A C 1
ATOM 885 O O . THR A 1 118 ? -11.595 2.869 6.600 1.00 91.81 118 THR A O 1
ATOM 888 N N . HIS A 1 119 ? -11.817 1.229 8.097 1.00 96.00 119 HIS A N 1
ATOM 889 C CA . HIS A 1 119 ? -10.494 1.460 8.689 1.00 96.00 119 HIS A CA 1
ATOM 890 C C . HIS A 1 119 ? -9.395 0.944 7.748 1.00 96.00 119 HIS A C 1
ATOM 892 O O . HIS A 1 119 ? -9.349 -0.246 7.437 1.00 96.00 119 HIS A O 1
ATOM 898 N N . LEU A 1 120 ? -8.518 1.824 7.265 1.00 97.44 120 LEU A N 1
ATOM 899 C CA . LEU A 1 120 ? -7.452 1.493 6.321 1.00 97.44 120 LEU A CA 1
ATOM 900 C C . LEU A 1 120 ? -6.129 1.302 7.059 1.00 97.44 120 LEU A C 1
ATOM 902 O O . LEU A 1 120 ? -5.621 2.218 7.708 1.00 97.44 120 LEU A O 1
ATOM 906 N N . VAL A 1 121 ? -5.543 0.117 6.899 1.00 98.06 121 VAL A N 1
ATOM 907 C CA . VAL A 1 121 ? -4.221 -0.222 7.430 1.00 98.06 121 VAL A CA 1
ATOM 908 C C . VAL A 1 121 ? -3.214 -0.299 6.289 1.00 98.06 121 VAL A C 1
ATOM 910 O O . VAL A 1 121 ? -3.455 -0.967 5.282 1.00 98.06 121 VAL A O 1
ATOM 913 N N . HIS A 1 122 ? -2.063 0.347 6.458 1.00 98.44 122 HIS A N 1
ATOM 914 C CA . HIS A 1 122 ? -0.923 0.212 5.557 1.00 98.44 122 HIS A CA 1
ATOM 915 C C . HIS A 1 122 ? 0.263 -0.421 6.285 1.00 98.44 122 HIS A C 1
ATOM 917 O O . HIS A 1 122 ? 0.570 -0.046 7.410 1.00 98.44 122 HIS A O 1
ATOM 923 N N . ILE A 1 123 ? 0.937 -1.373 5.640 1.00 98.31 123 ILE A N 1
ATOM 924 C CA . ILE A 1 123 ? 2.120 -2.061 6.170 1.00 98.31 123 ILE A CA 1
ATOM 925 C C . ILE A 1 123 ? 3.218 -1.935 5.116 1.00 98.31 123 ILE A C 1
ATOM 927 O O . ILE A 1 123 ? 3.048 -2.434 4.003 1.00 98.31 123 ILE A O 1
ATOM 931 N N . GLY A 1 124 ? 4.325 -1.272 5.448 1.00 97.88 124 GLY A N 1
ATOM 932 C CA . GLY A 1 124 ? 5.391 -0.974 4.489 1.00 97.88 124 GLY A CA 1
ATOM 933 C C . GLY A 1 124 ? 6.765 -0.819 5.134 1.00 97.88 124 GLY A C 1
ATOM 934 O O . GLY A 1 124 ? 6.909 -0.858 6.356 1.00 97.88 124 GLY A O 1
ATOM 935 N N . ASN A 1 125 ? 7.798 -0.652 4.310 1.00 97.88 125 ASN A N 1
ATOM 936 C CA . ASN A 1 125 ? 9.177 -0.493 4.790 1.00 97.88 125 ASN A CA 1
ATOM 937 C C . ASN A 1 125 ? 10.038 0.468 3.955 1.00 97.88 125 ASN A C 1
ATOM 939 O O . ASN A 1 125 ? 11.092 0.918 4.415 1.00 97.88 125 ASN A O 1
ATOM 943 N N . GLY A 1 126 ? 9.615 0.810 2.738 1.00 96.81 126 GLY A N 1
ATOM 944 C CA . GLY A 1 126 ? 10.380 1.682 1.861 1.00 96.81 126 GLY A CA 1
ATOM 945 C C . GLY A 1 126 ? 9.945 3.140 1.959 1.00 96.81 126 GLY A C 1
ATOM 946 O O . GLY A 1 126 ? 8.790 3.498 1.732 1.00 96.81 126 GLY A O 1
ATOM 947 N N . ARG A 1 127 ? 10.907 4.023 2.233 1.00 95.06 127 ARG A N 1
ATOM 948 C CA . ARG A 1 127 ? 10.689 5.471 2.323 1.00 95.06 127 ARG A CA 1
ATOM 949 C C . ARG A 1 127 ? 10.006 6.069 1.091 1.00 95.06 127 ARG A C 1
ATOM 951 O O . ARG A 1 127 ? 9.109 6.886 1.231 1.00 95.06 127 ARG A O 1
ATOM 958 N N . VAL A 1 128 ? 10.452 5.719 -0.115 1.00 92.94 128 VAL A N 1
ATOM 959 C CA . VAL A 1 128 ? 9.888 6.288 -1.356 1.00 92.94 128 VAL A CA 1
ATOM 960 C C . VAL A 1 128 ? 8.588 5.583 -1.736 1.00 92.94 128 VAL A C 1
ATOM 962 O O . VAL A 1 128 ? 7.621 6.230 -2.126 1.00 92.94 128 VAL A O 1
ATOM 965 N N . SER A 1 129 ? 8.560 4.263 -1.578 1.00 93.69 129 SER A N 1
ATOM 966 C CA . SER A 1 129 ? 7.473 3.401 -2.029 1.00 93.69 129 SER A CA 1
ATOM 967 C C . SER A 1 129 ? 6.213 3.508 -1.180 1.00 93.69 129 SER A C 1
ATOM 969 O O . SER A 1 129 ? 5.098 3.454 -1.700 1.00 93.69 129 SER A O 1
ATOM 971 N N . ASP A 1 130 ? 6.375 3.610 0.136 1.00 97.88 130 ASP A N 1
ATOM 972 C CA . ASP A 1 130 ? 5.301 3.356 1.096 1.00 97.88 130 ASP A CA 1
ATOM 973 C C . ASP A 1 130 ? 4.884 4.605 1.865 1.00 97.88 130 ASP A C 1
ATOM 975 O O . ASP A 1 130 ? 3.797 4.637 2.431 1.00 97.88 130 ASP A O 1
ATOM 979 N N . PHE A 1 131 ? 5.676 5.680 1.829 1.00 97.56 131 PHE A N 1
ATOM 980 C CA . PHE A 1 131 ? 5.370 6.897 2.581 1.00 97.56 131 PHE A CA 1
ATOM 981 C C . PHE A 1 131 ? 4.004 7.492 2.226 1.00 97.56 131 PHE A C 1
ATOM 983 O O . PHE A 1 131 ? 3.219 7.808 3.116 1.00 97.56 131 PHE A O 1
ATOM 990 N N . CYS A 1 132 ? 3.662 7.569 0.937 1.00 97.44 132 CYS A N 1
ATOM 991 C CA . CYS A 1 132 ? 2.343 8.046 0.516 1.00 97.44 132 CYS A CA 1
ATOM 992 C C . CYS A 1 132 ? 1.203 7.131 0.991 1.00 97.44 132 CYS A C 1
ATOM 994 O O . CYS A 1 132 ? 0.109 7.624 1.252 1.00 97.44 132 CYS A O 1
ATOM 996 N N . GLY A 1 133 ? 1.448 5.819 1.082 1.00 97.88 133 GLY A N 1
ATOM 997 C CA . GLY A 1 133 ? 0.492 4.856 1.629 1.00 97.88 133 GLY A CA 1
ATOM 998 C C . GLY A 1 133 ? 0.326 5.027 3.137 1.00 97.88 133 GLY A C 1
ATOM 999 O O . GLY A 1 133 ? -0.796 5.129 3.616 1.00 97.88 133 GLY A O 1
ATOM 1000 N N . ALA A 1 134 ? 1.434 5.151 3.867 1.00 98.44 134 ALA A N 1
ATOM 1001 C CA . ALA A 1 134 ? 1.443 5.367 5.310 1.00 98.44 134 ALA A CA 1
ATOM 1002 C C . ALA A 1 134 ? 0.684 6.641 5.711 1.00 98.44 134 ALA A C 1
ATOM 1004 O O . ALA A 1 134 ? -0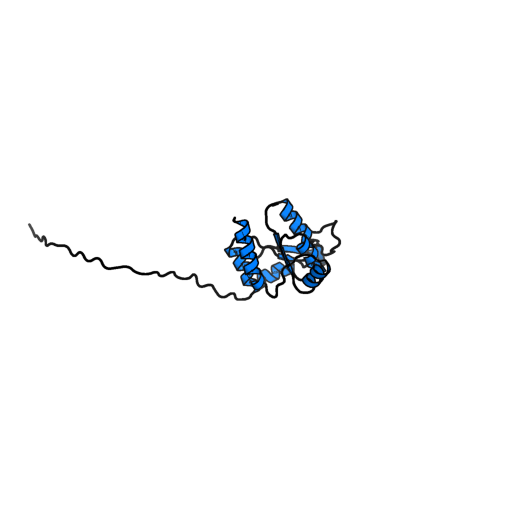.109 6.600 6.641 1.00 98.44 134 ALA A O 1
ATOM 1005 N N . LEU A 1 135 ? 0.862 7.744 4.971 1.00 97.88 135 LEU A N 1
ATOM 1006 C CA . LEU A 1 135 ? 0.139 8.999 5.219 1.00 97.88 135 LEU A CA 1
ATOM 1007 C C . LEU A 1 135 ? -1.369 8.918 4.944 1.00 97.88 135 LEU A C 1
ATOM 1009 O O . LEU A 1 135 ? -2.131 9.702 5.498 1.00 97.88 135 LEU A O 1
ATOM 1013 N N . ALA A 1 136 ? -1.795 8.036 4.040 1.00 97.69 136 ALA A N 1
ATOM 1014 C CA . ALA A 1 136 ? -3.194 7.917 3.633 1.00 97.69 136 ALA A CA 1
ATOM 1015 C C . ALA A 1 136 ? -3.986 6.891 4.466 1.00 97.69 136 ALA A C 1
ATOM 1017 O O . ALA A 1 136 ? -5.195 6.758 4.269 1.00 97.69 136 ALA A O 1
ATOM 1018 N N . ALA A 1 137 ? -3.314 6.139 5.340 1.00 98.25 137 ALA A N 1
ATOM 1019 C CA . ALA A 1 137 ? -3.911 5.114 6.187 1.00 98.25 137 ALA A CA 1
ATOM 1020 C C . ALA A 1 137 ? -4.321 5.679 7.554 1.00 98.25 137 ALA A C 1
ATOM 1022 O O . ALA A 1 137 ? -3.710 6.622 8.048 1.00 98.25 137 ALA A O 1
ATOM 1023 N N . ASP A 1 138 ? -5.301 5.050 8.204 1.00 98.12 138 ASP A N 1
ATOM 1024 C CA . ASP A 1 138 ? -5.628 5.354 9.606 1.00 98.12 138 ASP A CA 1
ATOM 1025 C C . ASP A 1 138 ? -4.593 4.741 10.556 1.00 98.12 138 ASP A C 1
ATOM 1027 O O . ASP A 1 138 ? -4.381 5.200 11.676 1.00 98.12 138 ASP A O 1
ATOM 1031 N N . THR A 1 139 ? -3.960 3.645 10.134 1.00 98.31 139 THR A N 1
ATOM 1032 C CA . THR A 1 139 ? -2.878 3.000 10.875 1.00 98.31 139 THR A CA 1
ATOM 1033 C C . THR A 1 139 ? -1.779 2.576 9.916 1.00 98.31 139 THR A C 1
ATOM 1035 O O . THR A 1 139 ? -2.013 1.796 8.991 1.00 98.31 139 THR A O 1
ATOM 1038 N N . ALA A 1 140 ? -0.569 3.070 10.163 1.00 98.69 140 ALA A N 1
ATOM 1039 C CA . ALA A 1 140 ? 0.627 2.681 9.437 1.00 98.69 140 ALA A CA 1
ATOM 1040 C C . ALA A 1 140 ? 1.504 1.773 10.306 1.00 98.69 140 ALA A C 1
ATOM 1042 O O . ALA A 1 140 ? 1.864 2.132 11.427 1.00 98.69 140 ALA A O 1
ATOM 1043 N N . PHE A 1 141 ? 1.885 0.622 9.766 1.00 98.75 141 PHE A N 1
ATOM 1044 C CA . PHE A 1 141 ? 2.974 -0.199 10.271 1.00 98.75 141 PHE A CA 1
ATOM 1045 C C . PHE A 1 141 ? 4.207 0.067 9.423 1.00 98.75 141 PHE A C 1
ATOM 1047 O O . PHE A 1 141 ? 4.154 -0.036 8.193 1.00 98.75 141 PHE A O 1
ATOM 1054 N N . ALA A 1 142 ? 5.314 0.407 10.072 1.00 98.69 142 ALA A N 1
ATOM 1055 C CA . ALA A 1 142 ? 6.534 0.777 9.377 1.00 98.69 142 ALA A CA 1
ATOM 1056 C C . ALA A 1 142 ? 7.772 0.165 10.017 1.00 98.69 142 ALA A C 1
ATOM 1058 O O . ALA A 1 142 ? 7.862 0.005 11.232 1.00 98.69 142 ALA A O 1
ATOM 1059 N N . LYS A 1 143 ? 8.758 -0.121 9.175 1.00 98.50 143 LYS A N 1
ATOM 1060 C CA . LYS A 1 143 ? 10.112 -0.491 9.582 1.00 98.50 143 LYS A CA 1
ATOM 1061 C C . LYS A 1 143 ? 11.137 0.083 8.612 1.00 98.50 143 LYS A C 1
ATOM 1063 O O . LYS A 1 143 ? 10.756 0.724 7.629 1.00 98.50 143 LYS A O 1
ATOM 1068 N N . ASP A 1 144 ? 12.413 -0.166 8.882 1.00 98.31 144 ASP A N 1
ATOM 1069 C CA . ASP A 1 144 ? 13.540 0.257 8.049 1.00 98.31 144 ASP A CA 1
ATOM 1070 C C . ASP A 1 144 ? 13.446 1.762 7.696 1.00 98.31 144 ASP A C 1
ATOM 1072 O O . ASP A 1 144 ? 13.015 2.593 8.502 1.00 98.31 144 ASP A O 1
ATOM 1076 N N . SER A 1 145 ? 13.782 2.112 6.452 1.00 98.38 145 SER A N 1
ATOM 1077 C CA . SER A 1 145 ? 13.775 3.489 5.950 1.00 98.38 145 SER A CA 1
ATOM 1078 C C . SER A 1 145 ? 12.423 4.210 6.060 1.00 98.38 145 SER A C 1
ATOM 1080 O O . SER A 1 145 ? 12.394 5.439 6.122 1.00 98.38 145 SER A O 1
ATOM 1082 N N . LEU A 1 146 ? 11.295 3.486 6.063 1.00 98.62 146 LEU A N 1
ATOM 1083 C CA . LEU A 1 146 ? 9.978 4.100 6.237 1.00 98.62 146 LEU A CA 1
ATOM 1084 C C . LEU A 1 146 ? 9.779 4.573 7.679 1.00 98.62 146 LEU A C 1
ATOM 1086 O O . LEU A 1 146 ? 9.311 5.691 7.881 1.00 98.62 146 LEU A O 1
ATOM 1090 N N . ALA A 1 147 ? 10.151 3.752 8.665 1.00 98.62 147 ALA A N 1
ATOM 1091 C CA . ALA A 1 147 ? 10.023 4.105 10.078 1.00 98.62 147 ALA A CA 1
ATOM 1092 C C . ALA A 1 147 ? 10.883 5.326 10.429 1.00 98.62 147 ALA A C 1
ATOM 1094 O O . ALA A 1 147 ? 10.381 6.274 11.030 1.00 98.62 147 ALA A O 1
ATOM 1095 N N . GLU A 1 148 ? 12.141 5.348 9.978 1.00 98.56 148 GLU A N 1
ATOM 1096 C CA . GLU A 1 148 ? 13.041 6.497 10.148 1.00 98.56 148 GLU A CA 1
ATOM 1097 C C . GLU A 1 148 ? 12.434 7.779 9.561 1.00 98.56 148 GLU A C 1
ATOM 1099 O O . GLU A 1 148 ? 12.437 8.843 10.182 1.00 98.56 148 GLU A O 1
ATOM 1104 N N . TRP A 1 149 ? 11.864 7.672 8.361 1.00 98.25 149 TRP A N 1
ATOM 1105 C CA . TRP A 1 149 ? 11.310 8.813 7.645 1.00 98.25 149 TRP A CA 1
ATOM 1106 C C . TRP A 1 149 ? 10.017 9.362 8.254 1.00 98.25 149 TRP A C 1
ATOM 1108 O O . TRP A 1 149 ? 9.822 10.583 8.254 1.00 98.25 149 TRP A O 1
ATOM 1118 N N . LEU A 1 150 ? 9.148 8.477 8.758 1.00 98.62 150 LEU A N 1
ATOM 1119 C CA . LEU A 1 150 ? 7.925 8.836 9.481 1.00 98.62 150 LEU A CA 1
ATOM 1120 C C . LEU A 1 150 ? 8.261 9.466 10.837 1.00 98.62 150 LEU A C 1
ATOM 1122 O O . LEU A 1 150 ? 7.730 10.530 11.156 1.00 98.62 150 LEU A O 1
ATOM 1126 N N . ALA A 1 151 ? 9.200 8.872 11.583 1.00 98.50 151 ALA A N 1
ATOM 1127 C CA . ALA A 1 151 ? 9.669 9.387 12.869 1.00 98.50 151 ALA A CA 1
ATOM 1128 C C . ALA A 1 151 ? 10.243 10.804 12.737 1.00 98.50 151 ALA A C 1
ATOM 1130 O O . ALA A 1 151 ? 9.835 11.705 13.466 1.00 98.50 151 ALA A O 1
ATOM 1131 N N . ALA A 1 152 ? 11.104 11.036 11.740 1.00 98.38 152 ALA A N 1
ATOM 1132 C CA . ALA A 1 152 ? 11.683 12.353 11.463 1.00 98.38 152 ALA A CA 1
ATOM 1133 C C . ALA A 1 152 ? 10.640 13.444 11.139 1.00 98.38 152 ALA A C 1
ATOM 1135 O O . ALA A 1 152 ? 10.966 14.628 11.143 1.00 98.38 152 ALA A O 1
ATOM 1136 N N . ARG A 1 153 ? 9.394 13.061 10.830 1.00 97.94 153 ARG A N 1
ATOM 1137 C CA . ARG A 1 153 ? 8.280 13.963 10.491 1.00 97.94 153 ARG A CA 1
ATOM 1138 C C . ARG A 1 153 ? 7.181 14.003 11.547 1.00 97.94 153 ARG A C 1
ATOM 1140 O O . ARG A 1 153 ? 6.180 14.675 11.327 1.00 97.94 153 ARG A O 1
ATOM 1147 N N . GLY A 1 154 ? 7.338 13.278 12.654 1.00 98.12 154 GLY A N 1
ATOM 1148 C CA . GLY A 1 154 ? 6.305 13.175 13.683 1.00 98.12 154 GLY A CA 1
ATOM 1149 C C . GLY A 1 154 ? 5.017 12.503 13.198 1.00 98.12 154 GLY A C 1
ATOM 1150 O O . GLY A 1 154 ? 3.952 12.764 13.750 1.00 98.12 154 GLY A O 1
ATOM 1151 N N . VAL A 1 155 ? 5.088 11.661 12.160 1.00 98.25 155 VAL A N 1
ATOM 1152 C CA . VAL A 1 155 ? 3.922 10.913 11.671 1.00 98.25 155 VAL A CA 1
ATOM 1153 C C . VAL A 1 155 ? 3.757 9.650 12.523 1.00 98.25 155 VAL A C 1
ATOM 1155 O O . VAL A 1 155 ? 4.711 8.875 12.607 1.00 98.25 155 VAL A O 1
ATOM 1158 N N . PRO A 1 156 ? 2.582 9.403 13.134 1.00 98.25 156 PRO A N 1
ATOM 1159 C CA . PRO A 1 156 ? 2.352 8.206 13.936 1.00 98.25 156 PRO A CA 1
ATOM 1160 C C . PRO A 1 156 ? 2.463 6.918 13.116 1.00 98.25 156 PRO A C 1
ATOM 1162 O O . PRO A 1 156 ? 1.913 6.812 12.019 1.00 98.25 156 PRO A O 1
ATOM 1165 N N . PHE A 1 157 ? 3.133 5.914 13.676 1.00 98.75 157 PHE A N 1
ATOM 1166 C CA . PHE A 1 157 ? 3.198 4.563 13.126 1.00 98.75 157 PHE A CA 1
ATOM 1167 C C . PHE A 1 157 ? 3.445 3.543 14.239 1.00 98.75 157 PHE A C 1
ATOM 1169 O O . PHE A 1 157 ? 3.844 3.899 15.348 1.00 98.75 157 PHE A O 1
ATOM 1176 N N . ILE A 1 158 ? 3.229 2.268 13.927 1.00 98.62 158 ILE A N 1
ATOM 1177 C CA . ILE A 1 158 ? 3.571 1.134 14.785 1.00 98.62 158 ILE A CA 1
ATOM 1178 C C . ILE A 1 158 ? 4.773 0.422 14.160 1.00 98.62 158 ILE A C 1
ATOM 1180 O O . ILE A 1 158 ? 4.742 0.056 12.982 1.00 98.62 158 ILE A O 1
ATOM 1184 N N . SER A 1 159 ? 5.855 0.251 14.919 1.00 98.25 159 SER A N 1
ATOM 1185 C CA . SER A 1 159 ? 7.014 -0.502 14.442 1.00 98.25 159 SER A CA 1
ATOM 1186 C C . SER A 1 159 ? 6.727 -2.003 14.426 1.00 98.25 159 SER A C 1
ATOM 1188 O O . SER A 1 159 ? 5.985 -2.518 15.258 1.00 98.25 159 SER A O 1
ATOM 1190 N N . PHE A 1 160 ? 7.317 -2.717 13.470 1.00 98.00 160 PHE A N 1
ATOM 1191 C CA . PHE A 1 160 ? 7.243 -4.176 13.407 1.00 98.00 160 PHE A CA 1
ATOM 1192 C C . PHE A 1 160 ? 8.553 -4.756 12.872 1.00 98.00 160 PHE A C 1
ATOM 1194 O O . PHE A 1 160 ? 9.259 -4.115 12.094 1.00 98.00 160 PHE A O 1
ATOM 1201 N N . THR A 1 161 ? 8.870 -5.989 13.250 1.00 96.12 161 THR A N 1
ATOM 1202 C CA . THR A 1 161 ? 10.012 -6.739 12.711 1.00 96.12 161 THR A CA 1
ATOM 1203 C C . THR A 1 161 ? 9.520 -7.742 11.670 1.00 96.12 161 THR A C 1
ATOM 1205 O O . THR A 1 161 ? 10.005 -7.789 10.528 1.00 96.12 161 THR A O 1
ATOM 1208 N N . THR A 1 162 ? 8.491 -8.500 12.048 1.00 94.94 162 THR A N 1
ATOM 1209 C CA . THR A 1 162 ? 7.832 -9.530 11.248 1.00 94.94 162 THR A CA 1
ATOM 1210 C C . THR A 1 162 ? 6.351 -9.209 11.060 1.00 94.94 162 THR A C 1
ATOM 1212 O O . THR A 1 162 ? 5.763 -8.440 11.814 1.00 94.94 162 THR A O 1
ATOM 1215 N N . LEU A 1 163 ? 5.719 -9.798 10.043 1.00 92.75 163 LEU A N 1
ATOM 1216 C CA . LEU A 1 163 ? 4.280 -9.602 9.830 1.00 92.75 163 LEU A CA 1
ATOM 1217 C C . LEU A 1 163 ? 3.420 -10.274 10.916 1.00 92.75 163 LEU A C 1
ATOM 1219 O O . LEU A 1 163 ? 2.239 -9.947 11.028 1.00 92.75 163 LEU A O 1
ATOM 1223 N N . ASP A 1 164 ? 3.987 -11.182 11.715 1.00 92.00 164 ASP A N 1
ATOM 1224 C CA . ASP A 1 164 ? 3.286 -11.786 12.851 1.00 92.00 164 ASP A CA 1
ATOM 1225 C C . ASP A 1 164 ? 3.087 -10.760 13.978 1.00 92.00 164 ASP A C 1
ATOM 1227 O O . ASP A 1 164 ? 2.026 -10.739 14.601 1.00 92.00 164 ASP A O 1
ATOM 1231 N N . ASP A 1 165 ? 4.029 -9.823 14.148 1.00 94.44 165 ASP A N 1
ATOM 1232 C CA . ASP A 1 165 ? 3.936 -8.720 15.119 1.00 94.44 165 ASP A CA 1
ATOM 1233 C C . ASP A 1 165 ? 2.722 -7.815 14.848 1.00 94.44 165 ASP A C 1
ATOM 1235 O O . ASP A 1 165 ? 2.207 -7.157 15.747 1.00 94.44 165 ASP A O 1
ATOM 1239 N N . VAL A 1 166 ? 2.243 -7.780 13.600 1.00 96.06 166 VAL A N 1
ATOM 1240 C CA . VAL A 1 166 ? 1.121 -6.937 13.168 1.00 96.06 166 VAL A CA 1
ATOM 1241 C C . VAL A 1 166 ? -0.232 -7.541 13.567 1.00 96.06 166 VAL A C 1
ATOM 1243 O O . VAL A 1 166 ? -1.190 -6.806 13.812 1.00 96.06 166 VAL A O 1
ATOM 1246 N N . ILE A 1 167 ? -0.327 -8.872 13.674 1.00 95.00 167 ILE A N 1
ATOM 1247 C CA . ILE A 1 167 ? -1.595 -9.596 13.870 1.00 95.00 167 ILE A CA 1
ATOM 1248 C C . ILE A 1 167 ? -2.344 -9.160 15.146 1.00 95.00 167 ILE A C 1
ATOM 1250 O O . ILE A 1 167 ? -3.535 -8.861 15.037 1.00 95.00 167 ILE A O 1
ATOM 1254 N N . PRO A 1 168 ? -1.709 -9.051 16.333 1.00 95.44 168 PRO A N 1
ATOM 1255 C CA . PRO A 1 168 ? -2.407 -8.615 17.546 1.00 95.44 168 PRO A CA 1
ATOM 1256 C C . PRO A 1 168 ? -3.029 -7.220 17.415 1.00 95.44 168 PRO A C 1
ATOM 1258 O O . PRO A 1 168 ? -4.112 -6.961 17.940 1.00 95.44 168 PRO A O 1
ATOM 1261 N N . HIS A 1 169 ? -2.376 -6.319 16.678 1.00 96.38 169 HIS A N 1
ATOM 1262 C CA . HIS A 1 169 ? -2.906 -4.983 16.433 1.00 96.38 169 HIS A CA 1
ATO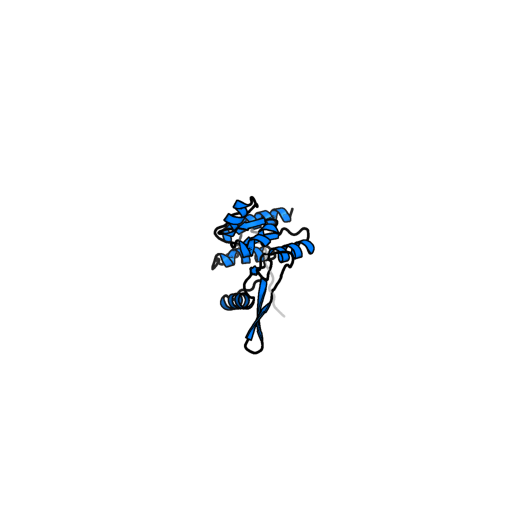M 1263 C C . HIS A 1 169 ? -4.089 -5.005 15.464 1.00 96.38 169 HIS A C 1
ATOM 1265 O O . HIS A 1 169 ? -5.054 -4.276 15.686 1.00 96.38 169 HIS A O 1
ATOM 1271 N N . LEU A 1 170 ? -4.039 -5.841 14.419 1.00 95.31 170 LEU A N 1
ATOM 1272 C CA . LEU A 1 170 ? -5.168 -6.023 13.503 1.00 95.31 170 LEU A CA 1
ATOM 1273 C C . LEU A 1 170 ? -6.394 -6.573 14.232 1.00 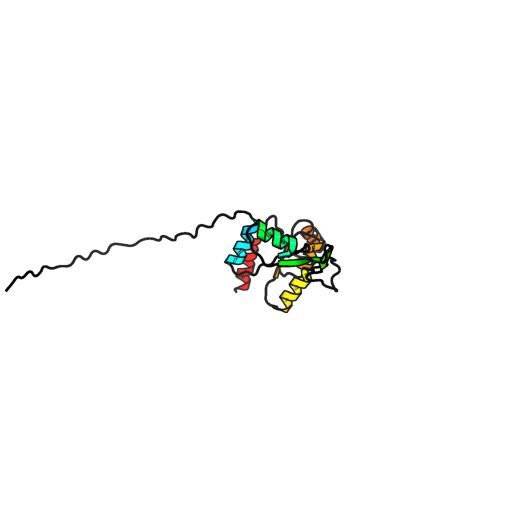95.31 170 LEU A C 1
ATOM 1275 O O . LEU A 1 170 ? -7.485 -6.047 14.032 1.00 95.31 170 LEU A O 1
ATOM 1279 N N . ALA A 1 171 ? -6.213 -7.561 15.113 1.00 95.25 171 ALA A N 1
ATOM 1280 C CA . ALA A 1 171 ? -7.294 -8.095 15.940 1.00 95.25 171 ALA A CA 1
ATOM 1281 C C . ALA A 1 171 ? -7.936 -6.993 16.796 1.00 95.25 171 ALA A C 1
ATOM 1283 O O . ALA A 1 171 ? -9.139 -6.773 16.727 1.00 95.25 171 ALA A O 1
ATOM 1284 N N . ALA A 1 172 ? -7.123 -6.197 17.496 1.00 95.75 172 ALA A N 1
ATOM 1285 C CA . ALA A 1 172 ? -7.633 -5.099 18.313 1.00 95.75 172 ALA A CA 1
ATOM 1286 C C . ALA A 1 172 ? -8.335 -3.992 17.496 1.00 95.75 172 ALA A C 1
ATOM 1288 O O . ALA A 1 172 ? -9.221 -3.310 18.016 1.00 95.75 172 ALA A O 1
ATOM 1289 N N . ILE A 1 173 ? -7.917 -3.757 16.244 1.00 94.69 173 ILE A N 1
ATOM 1290 C CA . ILE A 1 173 ? -8.596 -2.835 15.318 1.00 94.69 173 ILE A CA 1
ATOM 1291 C C . ILE A 1 173 ? -9.950 -3.411 14.902 1.00 94.69 173 ILE A C 1
ATOM 1293 O O . ILE A 1 173 ? -10.940 -2.684 14.946 1.00 94.69 173 ILE A O 1
ATOM 1297 N N . LEU A 1 174 ? -9.997 -4.692 14.531 1.00 93.19 174 LEU A N 1
ATOM 1298 C CA . LEU A 1 174 ? -11.223 -5.368 14.116 1.00 93.19 174 LEU A CA 1
ATOM 1299 C C . LEU A 1 174 ? -12.261 -5.373 15.245 1.00 93.19 174 LEU A C 1
ATOM 1301 O O . LEU A 1 174 ? -13.371 -4.891 15.042 1.00 93.19 174 LEU A O 1
ATOM 1305 N N . ASP A 1 175 ? -11.856 -5.748 16.462 1.00 93.38 175 ASP A N 1
ATOM 1306 C CA . ASP A 1 175 ? -12.723 -5.735 17.646 1.00 93.38 175 ASP A CA 1
ATOM 1307 C C . ASP A 1 175 ? -13.320 -4.346 17.919 1.00 93.38 175 ASP A C 1
ATOM 1309 O O . ASP A 1 175 ? -14.414 -4.225 18.466 1.00 93.38 175 ASP A O 1
ATOM 1313 N N . ARG A 1 176 ? -12.581 -3.268 17.612 1.00 90.88 176 ARG A N 1
ATOM 1314 C CA . ARG A 1 176 ? -13.066 -1.883 17.743 1.00 90.88 176 ARG A CA 1
ATOM 1315 C C . ARG A 1 176 ? -14.057 -1.503 16.652 1.00 90.88 176 ARG A C 1
ATOM 1317 O O . ARG A 1 176 ? -14.923 -0.687 16.930 1.00 90.88 176 ARG A O 1
ATOM 1324 N N . ALA A 1 177 ? -13.893 -2.034 15.446 1.00 84.75 177 ALA A N 1
ATOM 1325 C CA . ALA A 1 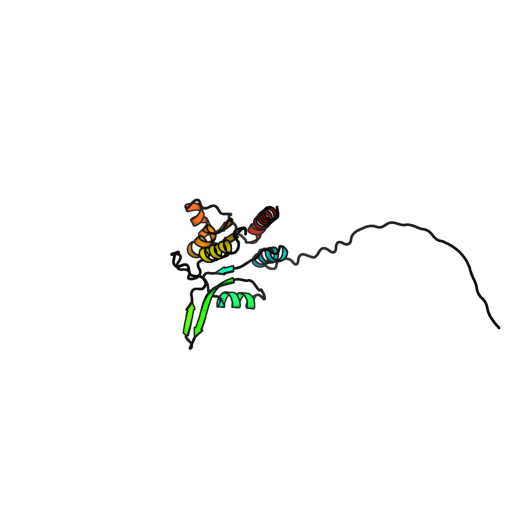177 ? -14.749 -1.735 14.303 1.00 84.75 177 ALA A CA 1
ATOM 1326 C C . ALA A 1 177 ? -16.098 -2.473 14.358 1.00 84.75 177 ALA A C 1
ATOM 1328 O O . ALA A 1 177 ? -17.055 -2.029 13.731 1.00 84.75 177 ALA A O 1
ATOM 1329 N N . GLU A 1 178 ? -16.168 -3.586 15.092 1.00 81.38 178 GLU A N 1
ATOM 1330 C CA . GLU A 1 178 ? -17.393 -4.373 15.302 1.00 81.38 178 GLU A CA 1
ATOM 1331 C C . GLU A 1 178 ? -18.284 -3.848 16.441 1.00 81.38 178 GLU A C 1
ATOM 1333 O O . GLU A 1 178 ? -19.407 -4.326 16.608 1.00 81.38 178 GLU A O 1
ATOM 1338 N N . ARG A 1 179 ? -17.797 -2.878 17.221 1.00 72.62 179 ARG A N 1
ATOM 1339 C CA . ARG A 1 179 ? -18.562 -2.198 18.276 1.00 72.62 179 ARG A CA 1
ATOM 1340 C C . ARG A 1 179 ? -19.254 -0.952 17.749 1.00 72.62 179 ARG A C 1
ATOM 1342 O O . ARG A 1 179 ? -20.399 -0.718 18.191 1.00 72.62 179 ARG A O 1
#

Secondary structure (DSSP, 8-state):
-------------------------------SSHHHHHHHHHHHTT---EEEEEEEHHHHHHHHHHHT---EEEEEEEEEETTEEEEE-SB--TT-TT-SSB-HHHHHHHHHHH-TTPPPEEEE--HHHHHHHHHHSSEEEE-HHHHHHHHTTT---EE-SSTTTTHHHHHHHHHHH--

pLDDT: mean 84.26, std 21.54, range [34.06, 98.75]

Foldseek 3Di:
DDDDDDDDDDDDDDDDDDDDDDPVPPPPPPDPDLVRVLVVLCVVVVNADEAEELDEPVVVVVVCVVVVHDHHYFYWHWDQDPNDIDTAQGPDDPVDPLPSSGQLLRVLVVVCVVPVLDQFEEEDEDCSRCLSNCVNGPAYEYDHPNVVNCVVVVHDYHYDDTSVRCSVVVVVVVVVSVD

Sequence (179 aa):
MPQTGAPHSGPGSSAARSPPGSTTSRSSKACRSARTCSRNWCEAHSVPFRILSDGFDWNLDRLQSLNGIHFAYTSNHLRVEHGKWRIRAGAPDPTCGCGTGMCKGNVLRTLRAASPRTHLVHIGNGRVSDFCGALAADTAFAKDSLAEWLAARGVPFISFTTLDDVIPHLAAILDRAER